Protein AF-A0A7G8IXP9-F1 (afdb_monomer)

Secondary structure (DSSP, 8-state):
-PPPHHHHHHHHHHHHT-SS--TT-EEEEE-TT--EEEEEGGGHHHHTTEETGGGSHHHHHHHHHHHHH-HHHHHHHHHHHHHHHHHHHHHHHHHHHHTT--EEHHHHHHHHHHHHHHHHSSS--EEEEEE-SS-EEEEEEPPPPGGGSSSS--

Nearest PDB structures (foldseek):
  5z5e-assembly1_A  TM=5.067E-01  e=2.244E+00  Nanoarchaeum equitans Kin4-M
  6r7f-assembly1_Q  TM=3.165E-01  e=2.537E+00  Homo sapiens

Structure (mmCIF, N/CA/C/O backbone):
data_AF-A0A7G8IXP9-F1
#
_entry.id   AF-A0A7G8IXP9-F1
#
loop_
_atom_site.group_PDB
_atom_site.id
_atom_site.type_symbol
_atom_site.label_atom_id
_atom_site.label_alt_id
_atom_site.label_comp_id
_atom_site.label_asym_id
_atom_site.label_entity_id
_atom_site.label_seq_id
_atom_site.pdbx_PDB_ins_code
_atom_site.Cartn_x
_atom_site.Cartn_y
_atom_site.Cartn_z
_atom_site.occupancy
_atom_site.B_iso_or_equiv
_atom_site.auth_seq_id
_atom_site.auth_comp_id
_atom_site.auth_asym_id
_atom_site.auth_atom_id
_atom_site.pdbx_PDB_model_num
ATOM 1 N N . MET A 1 1 ? -3.017 -18.266 -13.993 1.00 37.94 1 MET A N 1
ATOM 2 C CA . MET A 1 1 ? -2.275 -18.073 -15.257 1.00 37.94 1 MET A CA 1
ATOM 3 C C . MET A 1 1 ? -1.245 -16.992 -14.963 1.00 37.94 1 MET A C 1
ATOM 5 O O . MET A 1 1 ? -1.663 -15.921 -14.550 1.00 37.94 1 MET A O 1
ATOM 9 N N . LYS A 1 2 ? 0.063 -17.286 -15.002 1.00 51.16 2 LYS A N 1
ATOM 10 C CA . LYS A 1 2 ? 1.105 -16.275 -14.738 1.00 51.16 2 LYS A CA 1
ATOM 11 C C . LYS A 1 2 ? 1.116 -15.306 -15.927 1.00 51.16 2 LYS A C 1
ATOM 13 O O . LYS A 1 2 ? 1.236 -15.772 -17.058 1.00 51.16 2 LYS A O 1
ATOM 18 N N . ARG A 1 3 ? 0.889 -14.009 -15.698 1.00 62.72 3 ARG A N 1
ATOM 19 C CA . ARG A 1 3 ? 0.978 -12.990 -16.757 1.00 62.72 3 ARG A CA 1
ATOM 20 C C . ARG A 1 3 ? 2.406 -12.948 -17.299 1.00 62.72 3 ARG A C 1
ATOM 22 O O . ARG A 1 3 ? 3.355 -13.183 -16.554 1.00 62.72 3 ARG A O 1
ATOM 29 N N . ASN A 1 4 ? 2.525 -12.737 -18.604 1.00 75.12 4 ASN A N 1
ATOM 30 C CA . ASN A 1 4 ? 3.790 -12.848 -19.314 1.00 75.12 4 ASN A CA 1
ATOM 31 C C . ASN A 1 4 ? 4.543 -11.513 -19.244 1.00 75.12 4 ASN A C 1
ATOM 33 O O . ASN A 1 4 ? 3.914 -10.454 -19.241 1.00 75.12 4 ASN A O 1
ATOM 37 N N . TRP A 1 5 ? 5.876 -11.559 -19.199 1.00 84.81 5 TRP A N 1
ATOM 38 C CA . TRP A 1 5 ? 6.743 -10.374 -19.137 1.00 84.81 5 TRP A CA 1
ATOM 39 C C . TRP A 1 5 ? 6.381 -9.325 -20.199 1.00 84.81 5 TRP A C 1
ATOM 41 O O . TRP A 1 5 ? 6.407 -8.135 -19.907 1.00 84.81 5 TRP A O 1
ATOM 51 N N . SER A 1 6 ? 5.922 -9.764 -21.375 1.00 86.44 6 SER A N 1
ATOM 52 C CA . SER A 1 6 ? 5.456 -8.910 -22.476 1.00 86.44 6 SER A CA 1
ATOM 53 C C . SER A 1 6 ? 4.409 -7.860 -22.084 1.00 86.44 6 SER A C 1
ATOM 55 O O . SER A 1 6 ? 4.371 -6.790 -22.684 1.00 86.44 6 SER A O 1
ATOM 57 N N . ASP A 1 7 ? 3.559 -8.146 -21.091 1.00 87.62 7 ASP A N 1
ATOM 58 C CA . ASP A 1 7 ? 2.517 -7.212 -20.643 1.00 87.62 7 ASP A CA 1
ATOM 59 C C . ASP A 1 7 ? 3.084 -6.138 -19.688 1.00 87.62 7 ASP A C 1
ATOM 61 O O . ASP A 1 7 ? 2.527 -5.051 -19.558 1.00 87.62 7 ASP A O 1
ATOM 65 N N . ILE A 1 8 ? 4.203 -6.431 -19.015 1.00 90.06 8 ILE A N 1
ATOM 66 C CA . ILE A 1 8 ? 4.837 -5.578 -17.994 1.00 90.06 8 ILE A CA 1
ATOM 67 C C . ILE A 1 8 ? 6.016 -4.792 -18.588 1.00 90.06 8 ILE A C 1
ATOM 69 O O . ILE A 1 8 ? 6.261 -3.645 -18.206 1.00 90.06 8 ILE A O 1
ATOM 73 N N . GLU A 1 9 ? 6.715 -5.377 -19.557 1.00 92.38 9 GLU A N 1
ATOM 74 C CA . GLU A 1 9 ? 7.923 -4.853 -20.193 1.00 92.38 9 GLU A CA 1
ATOM 75 C C . GLU A 1 9 ? 7.799 -3.394 -20.663 1.00 92.38 9 GLU A C 1
ATOM 77 O O . GLU A 1 9 ? 8.682 -2.597 -20.330 1.00 92.38 9 GLU A O 1
ATOM 82 N N . PRO A 1 10 ? 6.712 -2.955 -21.336 1.00 92.44 10 PRO A N 1
ATOM 83 C CA . PRO A 1 10 ? 6.593 -1.559 -21.754 1.00 92.44 10 PRO A CA 1
ATOM 84 C C . PRO A 1 10 ? 6.568 -0.576 -20.574 1.00 92.44 10 PRO A C 1
ATOM 86 O O . PRO A 1 10 ? 7.013 0.566 -20.699 1.00 92.44 10 PRO A O 1
ATOM 89 N N . HIS A 1 11 ? 6.033 -1.002 -19.427 1.00 92.12 11 HIS A N 1
ATOM 90 C CA . HIS A 1 11 ? 5.952 -0.205 -18.200 1.00 92.12 11 HIS A CA 1
ATOM 91 C C . HIS A 1 11 ? 7.308 -0.149 -17.511 1.00 92.12 11 HIS A C 1
ATOM 93 O O . HIS A 1 11 ? 7.755 0.927 -17.111 1.00 92.12 11 HIS A O 1
ATOM 99 N N . TRP A 1 12 ? 7.981 -1.297 -17.439 1.00 94.56 12 TRP A N 1
ATOM 100 C CA . TRP A 1 12 ? 9.338 -1.387 -16.927 1.00 94.56 12 TRP A CA 1
ATOM 101 C C . TRP A 1 12 ? 10.311 -0.531 -17.745 1.00 94.56 12 TRP A C 1
ATOM 103 O O . TRP A 1 12 ? 11.077 0.227 -17.163 1.00 94.56 12 TRP A O 1
ATOM 113 N N . LEU A 1 13 ? 10.237 -0.554 -19.081 1.00 93.19 13 LEU A N 1
ATOM 114 C CA . LEU A 1 13 ? 11.118 0.247 -19.936 1.00 93.19 13 LEU A CA 1
ATOM 115 C C . LEU A 1 13 ? 10.965 1.752 -19.661 1.00 93.19 13 LEU A C 1
ATOM 117 O O . LEU A 1 13 ? 11.958 2.479 -19.589 1.00 93.19 13 LEU A O 1
ATOM 121 N N . ARG A 1 14 ? 9.728 2.228 -19.450 1.00 93.31 14 ARG A N 1
ATOM 122 C CA . ARG A 1 14 ? 9.469 3.621 -19.050 1.00 93.31 14 ARG A CA 1
ATOM 123 C C . ARG A 1 14 ? 10.097 3.948 -17.697 1.00 93.31 14 ARG A C 1
ATOM 125 O O . ARG A 1 14 ? 10.787 4.959 -17.602 1.00 93.31 14 ARG A O 1
ATOM 132 N N . LEU A 1 15 ? 9.928 3.077 -16.699 1.00 93.56 15 LEU A N 1
ATOM 133 C CA . LEU A 1 15 ? 10.543 3.226 -15.375 1.00 93.56 15 LEU A CA 1
ATOM 134 C C . LEU A 1 15 ? 12.082 3.245 -15.452 1.00 93.56 15 LEU A C 1
ATOM 136 O O . LEU A 1 15 ? 12.736 4.079 -14.823 1.00 93.56 15 LEU A O 1
ATOM 140 N N . SER A 1 16 ? 12.668 2.346 -16.242 1.00 91.19 16 SER A N 1
ATOM 141 C CA . SER A 1 16 ? 14.116 2.209 -16.429 1.00 91.19 16 SER A CA 1
ATOM 142 C C . SER A 1 16 ? 14.744 3.428 -17.096 1.00 91.19 16 SER A C 1
ATOM 144 O O . SER A 1 16 ? 15.854 3.815 -16.739 1.00 91.19 16 SER A O 1
ATOM 146 N N . ASN A 1 17 ? 14.010 4.098 -17.984 1.00 92.62 17 ASN A N 1
ATOM 147 C CA . ASN A 1 17 ? 14.466 5.322 -18.643 1.00 92.62 17 ASN A CA 1
ATOM 148 C C . ASN A 1 17 ? 14.414 6.570 -17.744 1.00 92.62 17 ASN A C 1
ATOM 150 O O . ASN A 1 17 ? 14.892 7.634 -18.143 1.00 92.62 17 ASN A O 1
ATOM 154 N N . ARG A 1 18 ? 13.850 6.482 -16.532 1.00 92.69 18 ARG A N 1
ATOM 155 C CA . ARG A 1 18 ? 13.798 7.622 -15.606 1.00 92.69 18 ARG A CA 1
ATOM 156 C C . ARG A 1 18 ? 15.160 7.905 -14.979 1.00 92.69 18 ARG A C 1
ATOM 158 O O . ARG A 1 18 ? 15.932 7.001 -14.657 1.00 92.69 18 ARG A O 1
ATOM 165 N N . THR A 1 19 ? 15.425 9.178 -14.720 1.00 92.12 19 THR A N 1
ATOM 166 C CA . THR A 1 19 ? 16.643 9.632 -14.036 1.00 92.12 19 THR A CA 1
ATOM 167 C C . THR A 1 19 ? 16.453 9.782 -12.527 1.00 92.12 19 THR A C 1
ATOM 169 O O . THR A 1 19 ? 17.421 9.665 -11.780 1.00 92.12 19 THR A O 1
ATOM 172 N N . ALA A 1 20 ? 15.217 9.981 -12.062 1.00 94.44 20 ALA A N 1
ATOM 173 C CA . ALA A 1 20 ? 14.874 10.143 -10.654 1.00 94.44 20 ALA A CA 1
ATOM 174 C C . ALA A 1 20 ? 13.601 9.370 -10.275 1.00 94.44 20 ALA A C 1
ATOM 176 O O . ALA A 1 20 ? 12.714 9.140 -11.104 1.00 94.44 20 ALA A O 1
ATOM 177 N N . PHE A 1 21 ? 13.527 8.996 -8.996 1.00 95.75 21 PHE A N 1
ATOM 178 C CA . PHE A 1 21 ? 12.340 8.398 -8.396 1.00 95.75 21 PHE A CA 1
ATOM 179 C C . PHE A 1 21 ? 11.447 9.479 -7.792 1.00 95.75 21 PHE A C 1
ATOM 181 O O . PHE A 1 21 ? 11.903 10.283 -6.979 1.00 95.75 21 PHE A O 1
ATOM 188 N N . ASP A 1 22 ? 10.169 9.442 -8.139 1.00 95.50 22 ASP A N 1
ATOM 189 C CA . ASP A 1 22 ? 9.116 10.282 -7.582 1.00 95.50 22 ASP A CA 1
ATOM 190 C C . ASP A 1 22 ? 7.768 9.537 -7.678 1.00 95.50 22 ASP A C 1
ATOM 192 O O . ASP A 1 22 ? 7.694 8.423 -8.201 1.00 95.50 22 ASP A O 1
ATOM 196 N N . LEU A 1 23 ? 6.682 10.134 -7.180 1.00 94.56 23 LEU A N 1
ATOM 197 C CA . LEU A 1 23 ? 5.363 9.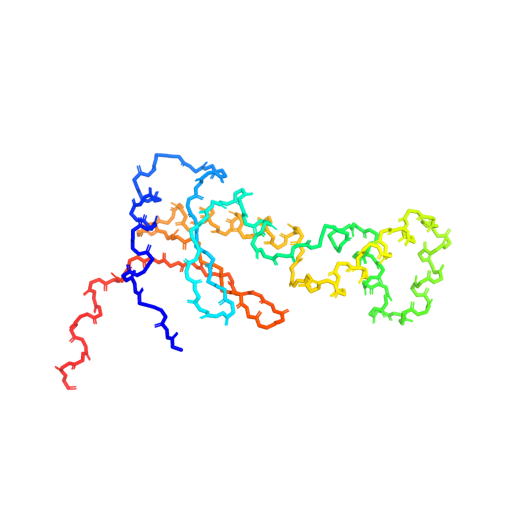486 -7.163 1.00 94.56 23 LEU A CA 1
ATOM 198 C C . LEU A 1 23 ? 4.706 9.336 -8.550 1.00 94.56 23 LEU A C 1
ATOM 200 O O . LEU A 1 23 ? 3.679 8.670 -8.665 1.00 94.56 23 LEU A O 1
ATOM 204 N N . SER A 1 24 ? 5.273 9.927 -9.603 1.00 95.06 24 SER A N 1
ATOM 205 C CA . SER A 1 24 ? 4.853 9.690 -10.989 1.00 95.06 24 SER A CA 1
ATOM 206 C C . SER A 1 24 ? 5.546 8.482 -11.624 1.00 95.06 24 SER A C 1
ATOM 208 O O . SER A 1 24 ? 5.280 8.186 -12.787 1.00 95.06 24 SER A O 1
ATOM 210 N N . ALA A 1 25 ? 6.415 7.781 -10.885 1.00 94.81 25 ALA A N 1
ATOM 211 C CA . ALA A 1 25 ? 7.000 6.523 -11.326 1.00 94.81 25 ALA A CA 1
ATOM 212 C C . ALA A 1 25 ? 5.920 5.479 -11.645 1.00 94.81 25 ALA A C 1
ATOM 214 O O . ALA A 1 25 ? 4.906 5.347 -10.952 1.00 94.81 25 ALA A O 1
ATOM 215 N N . GLU A 1 26 ? 6.167 4.750 -12.722 1.00 94.19 26 GLU A N 1
ATOM 216 C CA . GLU A 1 26 ? 5.291 3.754 -13.302 1.00 94.19 26 GLU A CA 1
ATOM 217 C C . GLU A 1 26 ? 5.202 2.525 -12.401 1.00 94.19 26 GLU A C 1
ATOM 219 O O . GLU A 1 26 ? 6.205 1.991 -11.926 1.00 94.19 26 GLU A O 1
ATOM 224 N N . CYS A 1 27 ? 3.978 2.049 -12.212 1.00 94.81 27 CYS A N 1
ATOM 225 C CA . CYS A 1 27 ? 3.702 0.760 -11.604 1.00 94.81 27 CYS A CA 1
ATOM 226 C C . CYS A 1 27 ? 2.527 0.105 -12.326 1.00 94.81 27 CYS A C 1
ATOM 228 O O . CYS A 1 27 ? 1.839 0.720 -13.151 1.00 94.81 27 CYS A O 1
ATOM 230 N N . VAL A 1 28 ? 2.333 -1.173 -12.042 1.00 95.38 28 VAL A N 1
ATOM 231 C CA . VAL A 1 28 ? 1.286 -1.976 -12.660 1.00 95.38 28 VAL A CA 1
ATOM 232 C C . VAL A 1 28 ? 0.352 -2.474 -11.573 1.00 95.38 28 VAL A C 1
ATOM 234 O O . VAL A 1 28 ? 0.806 -2.972 -10.546 1.00 95.38 28 VAL A O 1
ATOM 237 N N . VAL A 1 29 ? -0.952 -2.369 -11.812 1.00 94.44 29 VAL A N 1
ATOM 238 C CA . VAL A 1 29 ? -1.964 -3.063 -11.013 1.00 94.44 29 VAL A CA 1
ATOM 239 C C . VAL A 1 29 ? -2.582 -4.136 -11.893 1.00 94.44 29 VAL A C 1
ATOM 241 O O . VAL A 1 29 ? -2.988 -3.850 -13.013 1.00 94.44 29 VAL A O 1
ATOM 244 N N . ILE A 1 30 ? -2.635 -5.367 -11.407 1.00 92.75 30 ILE A N 1
ATOM 245 C CA . ILE A 1 30 ? -3.341 -6.465 -12.060 1.00 92.75 30 ILE A CA 1
ATOM 246 C C . ILE A 1 30 ? -4.615 -6.698 -11.262 1.00 92.75 30 ILE A C 1
ATOM 248 O O . ILE A 1 30 ? -4.545 -6.999 -10.072 1.00 92.75 30 ILE A O 1
ATOM 252 N N . ASP A 1 31 ? -5.773 -6.512 -11.885 1.00 90.06 31 ASP A N 1
ATOM 253 C CA . ASP A 1 31 ? -7.049 -6.644 -11.186 1.00 90.06 31 ASP A CA 1
ATOM 254 C C . ASP A 1 31 ? -7.484 -8.114 -10.987 1.00 90.06 31 ASP A C 1
ATOM 256 O O . ASP A 1 31 ? -6.809 -9.068 -11.389 1.00 90.06 31 ASP A O 1
ATOM 260 N N . GLN A 1 32 ? -8.657 -8.311 -10.379 1.00 86.75 32 GLN A N 1
ATOM 261 C CA . GLN A 1 32 ? -9.220 -9.642 -10.114 1.00 86.75 32 GLN A CA 1
ATOM 262 C C . GLN A 1 32 ? -9.620 -10.400 -11.392 1.00 86.75 32 GLN A C 1
ATOM 264 O O . GLN A 1 32 ? -9.777 -11.623 -11.364 1.00 86.75 32 GLN A O 1
ATOM 269 N N . GLN A 1 33 ? -9.802 -9.692 -12.508 1.00 88.00 33 GLN A N 1
ATOM 270 C CA . GLN A 1 33 ? -10.059 -10.238 -13.839 1.00 88.00 33 GLN A CA 1
ATOM 271 C C . GLN A 1 33 ? -8.745 -10.548 -14.583 1.00 88.00 33 GLN A C 1
ATOM 273 O O . GLN A 1 33 ? -8.764 -11.022 -15.720 1.00 88.00 33 GLN A O 1
ATOM 278 N N . ASN A 1 34 ? -7.601 -10.372 -13.910 1.00 84.00 34 ASN A N 1
ATOM 279 C CA . ASN A 1 34 ? -6.251 -10.410 -14.455 1.00 84.00 34 ASN A CA 1
ATOM 280 C C . ASN A 1 34 ? -5.979 -9.321 -15.501 1.00 84.00 34 ASN A C 1
ATOM 282 O O . ASN A 1 34 ? -5.048 -9.491 -16.286 1.00 84.00 34 ASN A O 1
ATOM 286 N N . GLU A 1 35 ? -6.745 -8.239 -15.575 1.00 89.31 35 GLU A N 1
ATOM 287 C CA . GLU A 1 35 ? -6.458 -7.136 -16.492 1.00 89.31 35 GLU A CA 1
ATOM 288 C C . GLU A 1 35 ? -5.306 -6.277 -15.964 1.00 89.31 35 GLU A C 1
ATOM 290 O O . GLU A 1 35 ? -5.229 -5.953 -14.779 1.00 89.31 35 GLU A O 1
ATOM 295 N N . VAL A 1 36 ? -4.381 -5.931 -16.861 1.00 90.31 36 VAL A N 1
ATOM 296 C CA . VAL A 1 36 ? -3.203 -5.119 -16.551 1.00 90.31 36 VAL A CA 1
ATOM 297 C C . VAL A 1 36 ? -3.586 -3.650 -16.676 1.00 90.31 36 VAL A C 1
ATOM 299 O O . VAL A 1 36 ? -3.838 -3.144 -17.768 1.00 90.31 36 VAL A O 1
ATOM 302 N N . MET A 1 37 ? -3.611 -2.955 -15.547 1.00 91.50 37 MET A N 1
ATOM 303 C CA . MET A 1 37 ? -3.892 -1.532 -15.462 1.00 91.50 37 MET A CA 1
ATOM 304 C C . MET A 1 37 ? -2.588 -0.753 -15.306 1.00 91.50 37 MET A C 1
ATOM 306 O O . MET A 1 37 ? -1.833 -0.928 -14.344 1.00 91.50 37 MET A O 1
ATOM 310 N N . GLN A 1 38 ? -2.342 0.156 -16.246 1.00 90.19 38 GLN A N 1
ATOM 311 C CA . GLN A 1 38 ? -1.264 1.125 -16.120 1.00 90.19 38 GLN A CA 1
ATOM 312 C C . GLN A 1 38 ? -1.618 2.181 -15.081 1.00 90.19 38 GLN A C 1
ATOM 314 O O . GLN A 1 38 ? -2.672 2.808 -15.179 1.00 90.19 38 GLN A O 1
ATOM 319 N N . THR A 1 39 ? -0.701 2.461 -14.159 1.00 93.88 39 THR A N 1
ATOM 320 C CA . THR A 1 39 ? -0.850 3.599 -13.252 1.00 93.88 39 THR A CA 1
ATOM 321 C C . THR A 1 39 ? 0.509 4.127 -12.784 1.00 93.88 39 THR A C 1
ATOM 323 O O . THR A 1 39 ? 1.568 3.704 -13.257 1.00 93.88 39 THR A O 1
ATOM 326 N N . THR A 1 40 ? 0.481 5.099 -11.881 1.00 95.19 40 THR A N 1
ATOM 327 C CA . THR A 1 40 ? 1.653 5.637 -11.184 1.00 95.19 40 THR A CA 1
ATOM 328 C C . THR A 1 40 ? 1.537 5.365 -9.692 1.00 95.19 40 THR A C 1
ATOM 330 O O . THR A 1 40 ? 0.450 5.075 -9.189 1.00 95.19 40 THR A O 1
ATOM 333 N N . LEU A 1 41 ? 2.635 5.513 -8.952 1.00 94.75 41 LEU A N 1
ATOM 334 C CA . LEU A 1 41 ? 2.621 5.360 -7.494 1.00 94.75 41 LEU A CA 1
ATOM 335 C C . LEU A 1 41 ? 1.589 6.273 -6.807 1.00 94.75 41 LEU A C 1
ATOM 337 O O . LEU A 1 41 ? 0.888 5.835 -5.899 1.00 94.75 41 LEU A O 1
ATOM 341 N N . SER A 1 42 ? 1.431 7.515 -7.276 1.00 93.12 42 SER A N 1
ATOM 342 C CA . SER A 1 42 ? 0.381 8.435 -6.807 1.00 93.12 42 SER A CA 1
ATOM 343 C C . SER A 1 42 ? -1.044 7.980 -7.145 1.00 93.12 42 SER A C 1
ATOM 345 O O . SER A 1 42 ? -1.984 8.370 -6.455 1.00 93.12 42 SER A O 1
ATOM 347 N N . GLY A 1 43 ? -1.215 7.175 -8.196 1.00 92.31 43 GLY A N 1
ATOM 348 C CA . GLY A 1 43 ? -2.502 6.657 -8.653 1.00 92.31 43 GLY A CA 1
ATOM 349 C C . GLY A 1 43 ? -2.951 5.384 -7.932 1.00 92.31 43 GLY A C 1
ATOM 350 O O . GLY A 1 43 ? -4.136 5.057 -7.979 1.00 92.31 43 GLY A O 1
ATOM 351 N N . LEU A 1 44 ? -2.052 4.687 -7.227 1.00 90.81 44 LEU A N 1
ATOM 352 C CA . LEU A 1 44 ? -2.319 3.389 -6.586 1.00 90.81 44 LEU A CA 1
ATOM 353 C C . LEU A 1 44 ? -3.571 3.383 -5.707 1.00 90.81 44 LEU A C 1
ATOM 355 O O . LEU A 1 44 ? -4.388 2.465 -5.788 1.00 90.81 44 LEU A O 1
ATOM 359 N N . SER A 1 45 ? -3.768 4.432 -4.908 1.00 88.31 45 SER A N 1
ATOM 360 C CA . SER A 1 45 ? -4.908 4.518 -3.992 1.00 88.31 45 SER A CA 1
ATOM 361 C C . SER A 1 45 ? -6.266 4.525 -4.702 1.00 88.31 45 SER A C 1
ATOM 363 O O . SER A 1 45 ? -7.265 4.115 -4.111 1.00 88.31 45 SER A O 1
ATOM 365 N N . THR A 1 46 ? -6.309 4.921 -5.978 1.00 87.12 46 THR A N 1
ATOM 366 C CA . THR A 1 46 ? -7.537 4.908 -6.786 1.00 87.12 46 THR A CA 1
ATOM 367 C C . THR A 1 46 ? -7.892 3.509 -7.296 1.00 87.12 46 THR A C 1
ATOM 369 O O . THR A 1 46 ? -9.067 3.220 -7.509 1.00 87.12 46 THR A O 1
ATOM 372 N N . HIS A 1 47 ? -6.902 2.620 -7.431 1.00 86.62 47 HIS A N 1
ATOM 373 C CA . HIS A 1 47 ? -7.085 1.265 -7.954 1.00 86.62 47 HIS A CA 1
ATOM 374 C C . HIS A 1 47 ? -7.276 0.211 -6.857 1.00 86.62 47 HIS A C 1
ATOM 376 O O . HIS A 1 47 ? -7.992 -0.764 -7.069 1.00 86.62 47 HIS A O 1
ATOM 382 N N . LEU A 1 48 ? -6.679 0.400 -5.675 1.00 86.69 48 LEU A N 1
ATOM 383 C CA . LEU A 1 48 ? -6.631 -0.652 -4.652 1.00 86.69 48 LEU A CA 1
ATOM 384 C C . LEU A 1 48 ? -7.819 -0.671 -3.677 1.00 86.69 48 LEU A C 1
ATOM 386 O O . LEU A 1 48 ? -7.891 -1.574 -2.855 1.00 86.69 48 LEU A O 1
ATOM 390 N N . ARG A 1 49 ? -8.774 0.268 -3.766 1.00 86.25 49 ARG A N 1
ATOM 391 C CA . ARG A 1 49 ? -9.882 0.421 -2.791 1.00 86.25 49 ARG A CA 1
ATOM 392 C C . ARG A 1 49 ? -9.345 0.507 -1.353 1.00 86.25 49 ARG A C 1
ATOM 394 O O . ARG A 1 49 ? -9.379 -0.449 -0.580 1.00 86.25 49 ARG A O 1
ATOM 401 N N . VAL A 1 50 ? -8.825 1.682 -1.014 1.00 90.69 50 VAL A N 1
ATOM 402 C CA . VAL A 1 50 ? -8.110 1.947 0.241 1.00 90.69 50 VAL A CA 1
ATOM 403 C C . VAL A 1 50 ? -9.046 2.464 1.331 1.00 90.69 50 VAL A C 1
ATOM 405 O O . VAL A 1 50 ? -9.843 3.363 1.074 1.00 90.69 50 VAL A O 1
ATOM 408 N N . SER A 1 51 ? -8.893 1.966 2.562 1.00 93.94 51 SER A N 1
ATOM 409 C CA . SER A 1 51 ? -9.475 2.597 3.753 1.00 93.94 51 SER A CA 1
ATOM 410 C C . SER A 1 51 ? -8.439 3.439 4.496 1.00 93.94 51 SER A C 1
ATOM 412 O O . SER A 1 51 ? -7.516 2.913 5.124 1.00 93.94 51 SER A O 1
ATOM 414 N N . SER A 1 52 ? -8.617 4.760 4.478 1.00 93.31 52 SER A N 1
ATOM 415 C CA . SER A 1 52 ? -7.809 5.685 5.285 1.00 93.31 52 SER A CA 1
ATOM 416 C C . SER A 1 52 ? -8.167 5.601 6.771 1.00 93.31 52 SER A C 1
ATOM 418 O O . SER A 1 52 ? -7.290 5.714 7.627 1.00 93.31 52 SER A O 1
ATOM 420 N N . ALA A 1 53 ? -9.441 5.349 7.092 1.00 95.31 53 ALA A N 1
ATOM 421 C CA . ALA A 1 53 ? -9.905 5.218 8.469 1.00 95.31 53 ALA A CA 1
ATOM 422 C C . ALA A 1 53 ? -9.244 4.031 9.189 1.00 95.31 53 ALA A C 1
ATOM 424 O O . ALA A 1 53 ? -8.854 4.157 10.350 1.00 95.31 53 ALA A O 1
ATOM 425 N N . MET A 1 54 ? -9.021 2.91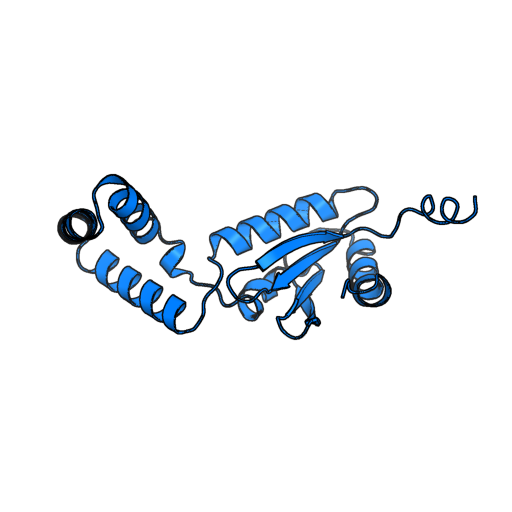2 8.489 1.00 94.56 54 MET A N 1
ATOM 426 C CA . MET A 1 54 ? -8.288 1.755 9.024 1.00 94.56 54 MET A CA 1
ATOM 427 C C . MET A 1 54 ? -6.817 2.057 9.354 1.00 94.56 54 MET A C 1
ATOM 429 O O . MET A 1 54 ? -6.247 1.416 10.238 1.00 94.56 54 MET A O 1
ATOM 433 N 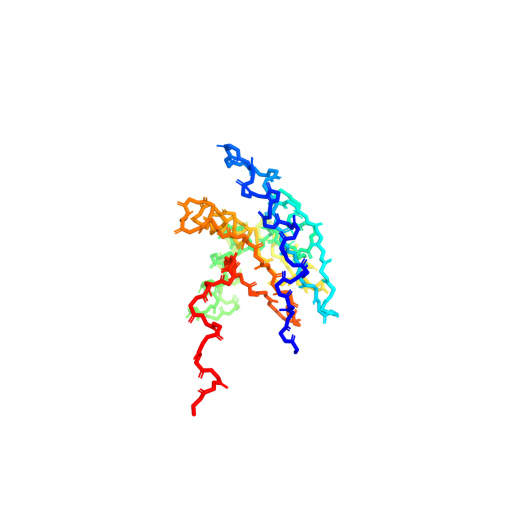N . SER A 1 55 ? -6.218 3.064 8.710 1.00 95.25 55 SER A N 1
ATOM 434 C CA . SER A 1 55 ? -4.864 3.538 9.026 1.00 95.25 55 SER A CA 1
ATOM 435 C C . SER A 1 55 ? -4.800 4.462 10.244 1.00 95.25 55 SER A C 1
ATOM 437 O O . SER A 1 55 ? -3.707 4.717 10.764 1.00 95.25 55 SER A O 1
ATOM 439 N N . SER A 1 56 ? -5.948 4.941 10.738 1.00 96.62 56 SER A N 1
ATOM 440 C CA . SER A 1 56 ? -6.003 5.831 11.895 1.00 96.62 56 SER A CA 1
ATOM 441 C C . SER A 1 56 ? -5.416 5.167 13.149 1.00 96.62 56 SER A C 1
ATOM 443 O O . SER A 1 56 ? -5.766 4.020 13.459 1.00 96.62 56 SER A O 1
ATOM 445 N N . PRO A 1 57 ? -4.589 5.884 13.938 1.00 95.75 57 PRO A N 1
ATOM 446 C CA . PRO A 1 57 ? -4.071 5.379 15.207 1.00 95.75 57 PRO A CA 1
ATOM 447 C C . PRO A 1 57 ? -5.165 4.878 16.157 1.00 95.75 57 PRO A C 1
ATOM 449 O O . PRO A 1 57 ? -4.975 3.856 16.813 1.00 95.75 57 PRO A O 1
ATOM 452 N N . LEU A 1 58 ? -6.326 5.544 16.195 1.00 96.56 58 LEU A N 1
ATOM 453 C CA . LEU A 1 58 ? -7.445 5.157 17.061 1.00 96.56 58 LEU A CA 1
ATOM 454 C C . LEU A 1 58 ? -8.068 3.824 16.627 1.00 96.56 58 LEU A C 1
ATOM 456 O O . LEU A 1 58 ? -8.339 2.962 17.462 1.00 96.56 58 LEU A O 1
ATOM 460 N N . VAL A 1 59 ? -8.245 3.614 15.321 1.00 96.56 59 VAL A N 1
ATOM 461 C CA . VAL A 1 59 ? -8.791 2.356 14.789 1.00 96.56 59 VAL A CA 1
ATOM 462 C C . VAL A 1 59 ? -7.795 1.212 14.983 1.00 96.56 59 VAL A C 1
ATOM 464 O O . VAL A 1 59 ? -8.173 0.141 15.460 1.00 96.56 59 VAL A O 1
ATOM 467 N N . LYS A 1 60 ? -6.502 1.448 14.733 1.00 96.12 60 LYS A N 1
ATOM 468 C CA . LYS A 1 60 ? -5.438 0.472 15.023 1.00 96.12 60 LYS A CA 1
ATOM 469 C C . LYS A 1 60 ? -5.383 0.102 16.504 1.00 96.12 60 LYS A C 1
ATOM 471 O O . LYS A 1 60 ? -5.281 -1.078 16.842 1.00 96.12 60 LYS A O 1
ATOM 476 N N . GLN A 1 61 ? -5.492 1.092 17.391 1.00 96.31 61 GLN A N 1
ATOM 477 C CA . GLN A 1 61 ? -5.527 0.870 18.834 1.00 96.31 61 GLN A CA 1
ATOM 478 C C . GLN A 1 61 ? -6.734 0.019 19.237 1.00 96.31 61 GLN A C 1
ATOM 480 O O . GLN A 1 61 ? -6.580 -0.924 20.016 1.00 96.31 61 GLN A O 1
ATOM 485 N N . PHE A 1 62 ? -7.916 0.304 18.684 1.00 97.06 62 PHE A N 1
ATOM 486 C CA . PHE A 1 62 ? -9.099 -0.521 18.901 1.00 97.06 62 PHE A CA 1
ATOM 487 C C . PHE A 1 62 ? -8.871 -1.969 18.456 1.00 97.06 62 PHE A C 1
ATOM 489 O O . PHE A 1 62 ? -9.123 -2.880 19.241 1.00 97.06 62 PHE A O 1
ATOM 496 N N . ILE A 1 63 ? -8.356 -2.194 17.242 1.00 95.06 63 ILE A N 1
ATOM 497 C CA . ILE A 1 63 ? -8.092 -3.541 16.713 1.00 95.06 63 ILE A CA 1
ATOM 498 C C . ILE A 1 63 ? -7.123 -4.302 17.627 1.00 95.06 63 ILE A C 1
ATOM 500 O O . ILE A 1 63 ? -7.360 -5.470 17.941 1.00 95.06 63 ILE A O 1
ATOM 504 N N . ALA A 1 64 ? -6.054 -3.649 18.090 1.00 96.44 64 ALA A N 1
ATOM 505 C CA . ALA A 1 64 ? -5.099 -4.247 19.020 1.00 96.44 64 ALA A CA 1
ATOM 506 C C . ALA A 1 64 ? -5.758 -4.617 20.362 1.00 96.44 64 ALA A C 1
ATOM 508 O O . ALA A 1 64 ? -5.636 -5.753 20.823 1.00 96.44 64 ALA A O 1
ATOM 509 N N . LEU A 1 65 ? -6.526 -3.697 20.956 1.00 96.31 65 LEU A N 1
ATOM 510 C CA . LEU A 1 65 ? -7.247 -3.938 22.210 1.00 96.31 65 LEU A CA 1
ATOM 511 C C . LEU A 1 65 ? -8.316 -5.027 22.072 1.00 96.31 65 LEU A C 1
ATOM 513 O O . LEU A 1 65 ? -8.507 -5.816 22.996 1.00 96.31 65 LEU A O 1
ATOM 517 N N . ALA A 1 66 ? -9.013 -5.080 20.938 1.00 96.88 66 ALA A N 1
ATOM 518 C CA . ALA A 1 66 ? -10.040 -6.075 20.666 1.00 96.88 66 ALA A CA 1
ATOM 519 C C . ALA A 1 66 ? -9.437 -7.482 20.576 1.00 96.88 66 ALA A C 1
ATOM 521 O O . ALA A 1 66 ? -10.023 -8.421 21.114 1.00 96.88 66 ALA A O 1
ATOM 522 N N . LYS A 1 67 ? -8.247 -7.617 19.970 1.00 95.94 67 LYS A N 1
ATOM 523 C CA . LYS A 1 67 ? -7.479 -8.873 19.954 1.00 95.94 67 LYS A CA 1
ATOM 524 C C . LYS A 1 67 ? -7.029 -9.295 21.357 1.00 95.94 67 LYS A C 1
ATOM 526 O O . LYS A 1 67 ? -7.083 -10.475 21.675 1.00 95.94 67 LYS A O 1
ATOM 531 N N . GLU A 1 68 ? -6.608 -8.349 22.196 1.00 96.44 68 GLU A N 1
ATOM 532 C CA . GLU A 1 68 ? -6.103 -8.632 23.548 1.00 96.44 68 GLU A CA 1
ATOM 533 C C . GLU A 1 68 ? -7.225 -8.943 24.559 1.00 96.44 68 GLU A C 1
ATOM 535 O O . GLU A 1 68 ? -7.077 -9.819 25.408 1.00 96.44 68 GLU A O 1
ATOM 540 N N . ARG A 1 69 ? -8.342 -8.204 24.513 1.00 94.62 69 ARG A N 1
ATOM 541 C CA . ARG A 1 69 ? -9.341 -8.157 25.605 1.00 94.62 69 ARG A CA 1
ATOM 542 C C . ARG A 1 69 ? -10.774 -8.455 25.168 1.00 94.62 69 ARG A C 1
ATOM 544 O O . ARG A 1 69 ? -11.672 -8.443 26.013 1.00 94.62 69 ARG A O 1
ATOM 551 N N . GLY A 1 70 ? -10.992 -8.706 23.881 1.00 96.25 70 GLY A N 1
ATOM 552 C CA . GLY A 1 70 ? -12.311 -8.840 23.272 1.00 96.25 70 GLY A CA 1
ATOM 553 C C . GLY A 1 70 ? -12.887 -7.500 22.805 1.00 96.25 70 GLY A C 1
ATOM 554 O O . GLY A 1 70 ? -12.632 -6.441 23.386 1.00 96.25 70 GLY A O 1
ATOM 555 N N . ALA A 1 71 ? -13.692 -7.560 21.743 1.00 94.69 71 ALA A N 1
ATOM 556 C CA . ALA A 1 71 ? -14.211 -6.383 21.046 1.00 94.69 71 ALA A CA 1
ATOM 557 C C . ALA A 1 71 ? -15.064 -5.467 21.939 1.00 94.69 71 ALA A C 1
ATOM 559 O O . ALA A 1 71 ? -14.933 -4.251 21.857 1.00 94.69 71 ALA A O 1
ATOM 560 N N . GLU A 1 72 ? -15.891 -6.026 22.824 1.00 95.62 72 GLU A N 1
ATOM 561 C CA . GLU A 1 72 ? -16.785 -5.247 23.691 1.00 95.62 72 GLU A CA 1
ATOM 562 C C . GLU A 1 72 ? -16.011 -4.382 24.700 1.00 95.62 72 GLU A C 1
ATOM 564 O O . GLU A 1 72 ? -16.229 -3.173 24.793 1.00 95.62 72 GLU A O 1
ATOM 569 N N . LYS A 1 73 ? -15.035 -4.972 25.405 1.00 95.81 73 LYS A N 1
ATOM 570 C CA . LYS A 1 73 ? -14.189 -4.242 26.365 1.00 95.81 73 LYS A CA 1
ATOM 571 C C . LYS A 1 73 ? -13.327 -3.192 25.670 1.00 95.81 73 LYS A C 1
ATOM 573 O O . LYS A 1 73 ? -13.127 -2.106 26.214 1.00 95.81 73 LYS A O 1
ATOM 578 N N . ALA A 1 74 ? -12.821 -3.509 24.479 1.00 96.44 74 ALA A N 1
ATOM 579 C CA . ALA A 1 74 ? -12.081 -2.561 23.659 1.00 96.44 74 ALA A CA 1
ATOM 580 C C . ALA A 1 74 ? -12.969 -1.386 23.230 1.00 96.44 74 ALA A C 1
ATOM 582 O O . ALA A 1 74 ? -12.578 -0.240 23.421 1.00 96.44 74 ALA A O 1
ATOM 583 N N . MET A 1 75 ? -14.181 -1.662 22.742 1.00 95.44 75 MET A N 1
ATOM 584 C CA . MET A 1 75 ? -15.150 -0.649 22.321 1.00 95.44 75 MET A CA 1
ATOM 585 C C . MET A 1 75 ? -15.495 0.294 23.474 1.00 95.44 75 MET A C 1
ATOM 587 O O . MET A 1 75 ? -15.389 1.509 23.327 1.00 95.44 75 MET A O 1
ATOM 591 N N . HIS A 1 76 ? -15.822 -0.254 24.647 1.00 95.81 76 HIS A N 1
ATOM 592 C CA . HIS A 1 76 ? -16.120 0.551 25.830 1.00 95.81 76 HIS A CA 1
ATOM 593 C C . HIS A 1 76 ? -14.946 1.466 26.206 1.00 95.81 76 HIS A C 1
ATOM 595 O O . HIS A 1 76 ? -15.127 2.668 26.386 1.00 95.81 76 HIS A O 1
ATOM 601 N N . LYS A 1 77 ? -13.722 0.922 26.248 1.00 94.75 77 LYS A N 1
ATOM 602 C CA . LYS A 1 77 ? -12.515 1.696 26.566 1.00 94.75 77 LYS A CA 1
ATOM 603 C C . LYS A 1 77 ? -12.249 2.810 25.550 1.00 94.75 77 LYS A C 1
ATOM 605 O O . LYS A 1 77 ? -11.905 3.920 25.946 1.00 94.75 77 LYS A O 1
ATOM 610 N N . MET A 1 78 ? -12.400 2.526 24.258 1.00 96.69 78 MET A N 1
ATOM 611 C CA . MET A 1 78 ? -12.172 3.513 23.201 1.00 96.69 78 MET A CA 1
ATOM 612 C C . MET A 1 78 ? -13.213 4.635 23.239 1.00 96.69 78 MET A C 1
ATOM 614 O O . MET A 1 78 ? -12.844 5.800 23.131 1.00 96.69 78 MET A O 1
ATOM 618 N N . LEU A 1 79 ? -14.488 4.313 23.481 1.00 94.38 79 LEU A N 1
ATOM 619 C CA . LEU A 1 79 ? -15.547 5.317 23.627 1.00 94.38 79 LEU A CA 1
ATOM 620 C C . LEU A 1 79 ? -15.364 6.193 24.876 1.00 94.38 79 LEU A C 1
ATOM 622 O O . LEU A 1 79 ? -15.661 7.380 24.821 1.00 94.38 79 LEU A O 1
ATOM 626 N N . MET A 1 80 ? -14.837 5.659 25.983 1.00 94.25 80 MET A N 1
ATOM 627 C CA . MET A 1 80 ? -14.536 6.481 27.165 1.00 94.25 80 MET A CA 1
ATOM 628 C C . MET A 1 80 ? -13.358 7.438 26.944 1.00 94.25 80 MET A C 1
ATOM 630 O O . MET A 1 80 ? -13.387 8.559 27.441 1.00 94.25 80 MET A O 1
ATOM 634 N N . ASN A 1 81 ? -12.323 7.002 26.220 1.00 91.69 81 ASN A N 1
ATOM 635 C CA . ASN A 1 81 ? -11.082 7.769 26.073 1.00 91.69 81 ASN A CA 1
ATOM 636 C C . ASN A 1 81 ? -11.094 8.734 24.882 1.00 91.69 81 ASN A C 1
ATOM 638 O O . ASN A 1 81 ? -10.483 9.796 24.945 1.00 91.69 81 ASN A O 1
ATOM 642 N N . SER A 1 82 ? -11.736 8.331 23.787 1.00 88.69 82 SER A N 1
ATOM 643 C CA . SER A 1 82 ? -11.653 8.997 22.479 1.00 88.69 82 SER A CA 1
ATOM 644 C C . SER A 1 82 ? -13.027 9.232 21.843 1.00 88.69 82 SER A C 1
ATOM 646 O O . SER A 1 82 ? -13.103 9.780 20.745 1.00 88.69 82 SER A O 1
ATOM 648 N N . GLY A 1 83 ? -14.104 8.841 22.537 1.00 90.56 83 GLY A N 1
ATOM 649 C CA . GLY A 1 83 ? -15.477 9.288 22.309 1.00 90.56 83 GLY A CA 1
ATOM 650 C C . GLY A 1 83 ? -15.923 9.335 20.851 1.00 90.56 83 GLY A C 1
ATOM 651 O O . GLY A 1 83 ? -15.950 8.319 20.153 1.00 90.56 83 GLY A O 1
ATOM 652 N N . GLU A 1 84 ? -16.322 10.536 20.434 1.00 92.94 84 GLU A N 1
ATOM 653 C CA . GLU A 1 84 ? -16.935 10.832 19.139 1.00 92.94 84 GLU A CA 1
ATOM 654 C C . GLU A 1 84 ? -15.966 10.670 17.962 1.00 92.94 84 GLU A C 1
ATOM 656 O O . GLU A 1 84 ? -16.351 10.110 16.937 1.00 92.94 84 GLU A O 1
ATOM 661 N N . GLU A 1 85 ? -14.702 11.078 18.117 1.00 94.94 85 GLU A N 1
ATOM 662 C CA . GLU A 1 85 ? -13.690 10.958 17.059 1.00 94.94 85 GLU A CA 1
ATOM 663 C C . GLU A 1 85 ? -13.467 9.489 16.686 1.00 94.94 85 GLU A C 1
ATOM 665 O O . GLU A 1 85 ? -13.539 9.112 15.513 1.00 94.94 85 GLU A O 1
ATOM 670 N N . PHE A 1 86 ? -13.275 8.632 17.693 1.00 96.50 86 PHE A N 1
ATOM 671 C CA . PHE A 1 86 ? -13.154 7.198 17.462 1.00 96.50 86 PHE A CA 1
ATOM 672 C C . PHE A 1 86 ? -14.435 6.611 16.858 1.00 96.50 86 PHE A C 1
ATOM 674 O O . PHE A 1 86 ? -14.351 5.825 15.916 1.00 96.50 86 PHE A O 1
ATOM 681 N N . ALA A 1 87 ? -15.614 6.987 17.363 1.00 95.44 87 ALA A N 1
ATOM 682 C CA . ALA A 1 87 ? -16.881 6.471 16.850 1.00 95.44 87 ALA A CA 1
ATOM 683 C C . ALA A 1 87 ? -17.081 6.807 15.362 1.00 95.44 87 ALA A C 1
ATOM 685 O O . ALA A 1 87 ? -17.509 5.947 14.587 1.00 95.44 87 ALA A O 1
ATOM 686 N N . GLN A 1 88 ? -16.731 8.029 14.955 1.00 96.75 88 GLN A N 1
ATOM 687 C CA . GLN A 1 88 ? -16.816 8.468 13.566 1.00 96.75 88 GLN A CA 1
ATOM 688 C C . GLN A 1 88 ? -15.831 7.704 12.672 1.00 96.75 88 GLN A C 1
ATOM 690 O O . GLN A 1 88 ? -16.241 7.161 11.645 1.00 96.75 88 GLN A O 1
ATOM 695 N N . LEU A 1 89 ? -14.566 7.592 13.088 1.00 96.94 89 LEU A N 1
ATOM 696 C CA . LEU A 1 89 ? -13.543 6.843 12.351 1.00 96.94 89 LEU A CA 1
ATOM 697 C C . LEU A 1 89 ? -13.879 5.355 12.243 1.00 96.94 89 LEU A C 1
ATOM 699 O O . LEU A 1 89 ? -13.695 4.748 11.194 1.00 96.94 89 LEU A O 1
ATOM 703 N N . TRP A 1 90 ? -14.397 4.753 13.313 1.00 96.31 90 TRP A N 1
ATOM 704 C CA . TRP A 1 90 ? -14.800 3.352 13.299 1.00 96.31 90 TRP A CA 1
ATOM 705 C C . TRP A 1 90 ? -15.973 3.117 12.346 1.00 96.31 90 TRP A C 1
ATOM 707 O O . TRP A 1 90 ? -15.967 2.154 11.581 1.00 96.31 90 TRP A O 1
ATOM 717 N N . LYS A 1 91 ? -16.956 4.024 12.335 1.00 96.38 91 LYS A N 1
ATOM 718 C CA . LYS A 1 91 ? -18.073 3.974 11.388 1.00 96.38 91 LYS A CA 1
ATOM 719 C C . LYS A 1 91 ? -17.596 4.102 9.939 1.00 96.38 91 LYS A C 1
ATOM 721 O O . LYS A 1 91 ? -18.092 3.382 9.074 1.00 96.38 91 LYS A O 1
ATOM 726 N N . GLU A 1 92 ? -16.646 4.994 9.674 1.00 96.69 92 GLU A N 1
ATOM 727 C CA . GLU A 1 92 ? -16.029 5.143 8.354 1.00 96.69 92 GLU A CA 1
ATOM 728 C C . GLU A 1 92 ? -15.278 3.872 7.946 1.00 96.69 92 GLU A C 1
ATOM 730 O O . GLU A 1 92 ? -15.565 3.317 6.891 1.00 96.69 92 GLU A O 1
ATOM 735 N N . ALA A 1 93 ? -14.436 3.326 8.827 1.00 95.25 93 ALA A N 1
ATOM 736 C CA . ALA A 1 93 ? -13.725 2.072 8.589 1.00 95.25 93 ALA A CA 1
ATOM 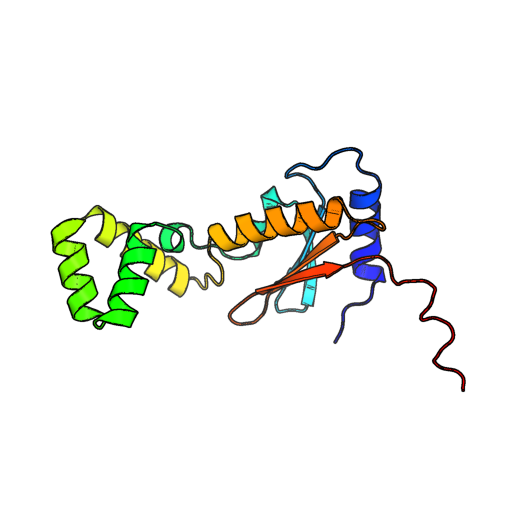737 C C . ALA A 1 93 ? -14.685 0.909 8.280 1.00 95.25 93 ALA A C 1
ATOM 739 O O . ALA A 1 93 ? -14.473 0.152 7.335 1.00 95.25 93 ALA A O 1
ATOM 740 N N . GLN A 1 94 ? -15.785 0.781 9.029 1.00 95.19 94 GLN A N 1
ATOM 741 C CA . GLN A 1 94 ? -16.816 -0.222 8.745 1.00 95.19 94 GLN A CA 1
ATOM 742 C C . GLN A 1 94 ? -17.480 -0.001 7.380 1.00 95.19 94 GLN A C 1
ATOM 744 O O . GLN A 1 94 ? -17.709 -0.966 6.652 1.00 95.19 94 GLN A O 1
ATOM 749 N N . SER A 1 95 ? -17.778 1.251 7.026 1.00 95.69 95 SER A N 1
ATOM 750 C CA . SER A 1 95 ? -18.329 1.606 5.716 1.00 95.69 95 SER A CA 1
ATOM 751 C C . SER A 1 95 ? -17.353 1.274 4.583 1.00 95.69 95 SER A C 1
ATOM 753 O O . SER A 1 95 ? -17.771 0.726 3.564 1.00 95.69 95 SER A O 1
ATOM 755 N N . ASP A 1 96 ? -16.063 1.561 4.747 1.00 94.00 96 ASP A N 1
ATOM 756 C CA . ASP A 1 96 ? -15.031 1.246 3.756 1.00 94.00 96 ASP A CA 1
ATOM 757 C C . ASP A 1 96 ? -14.924 -0.264 3.529 1.00 94.00 96 ASP A C 1
ATOM 759 O O . ASP A 1 96 ? -14.942 -0.728 2.387 1.00 94.00 96 ASP A O 1
ATOM 763 N N . LEU A 1 97 ? -14.903 -1.050 4.610 1.00 91.00 97 LEU A N 1
ATOM 764 C CA . LEU A 1 97 ? -14.887 -2.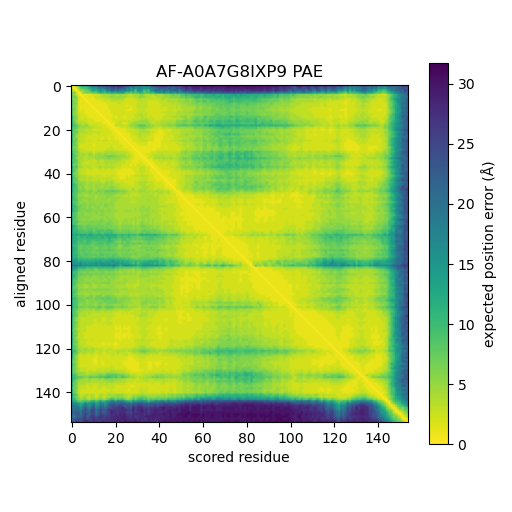513 4.535 1.00 91.00 97 LEU A CA 1
ATOM 765 C C . LEU A 1 97 ? -16.145 -3.061 3.842 1.00 91.00 97 LEU A C 1
ATOM 767 O O . LEU A 1 97 ? -16.047 -3.954 3.004 1.00 91.00 97 LEU A O 1
ATOM 771 N N . GLN A 1 98 ? -17.325 -2.499 4.126 1.00 92.19 98 GLN A N 1
ATOM 772 C CA . GLN A 1 98 ? -18.573 -2.869 3.442 1.00 92.19 98 GLN A CA 1
ATOM 773 C C . GLN A 1 98 ? -18.560 -2.518 1.949 1.00 92.19 98 GLN A C 1
ATOM 775 O O . GLN A 1 98 ? -19.159 -3.230 1.145 1.00 92.19 98 GLN A O 1
ATOM 780 N N . ARG A 1 99 ? -17.860 -1.445 1.565 1.00 89.25 99 ARG A N 1
ATOM 781 C CA . ARG A 1 99 ? -17.629 -1.056 0.164 1.00 89.25 99 ARG A CA 1
ATOM 782 C C . ARG A 1 99 ? -16.521 -1.873 -0.510 1.00 89.25 99 ARG A C 1
ATOM 784 O O . ARG A 1 99 ? -16.244 -1.660 -1.689 1.00 89.25 99 ARG A O 1
ATOM 791 N N . GLY A 1 100 ? -15.923 -2.824 0.207 1.00 87.94 100 GLY A N 1
ATOM 792 C CA . GLY A 1 100 ? -14.918 -3.737 -0.322 1.00 87.94 100 GLY A CA 1
ATOM 793 C C . GLY A 1 100 ? -13.509 -3.156 -0.332 1.00 87.94 100 GLY A C 1
ATOM 794 O O . GLY A 1 100 ? -12.748 -3.473 -1.245 1.00 87.94 100 GLY A O 1
ATOM 795 N N . ALA A 1 101 ? -13.171 -2.298 0.635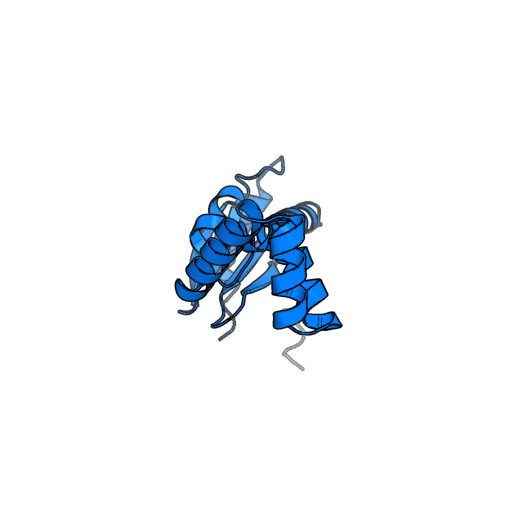 1.00 90.62 101 ALA A N 1
ATOM 796 C CA . ALA A 1 101 ? -11.780 -1.946 0.884 1.00 90.62 101 ALA A CA 1
ATOM 797 C C . ALA A 1 101 ? -10.987 -3.193 1.302 1.00 90.62 101 ALA A C 1
ATOM 799 O O . ALA A 1 101 ? -11.415 -3.938 2.186 1.00 90.62 101 ALA A O 1
ATOM 800 N N . ILE A 1 102 ? -9.842 -3.410 0.659 1.00 88.56 102 ILE A N 1
ATOM 801 C CA . ILE A 1 102 ? -8.977 -4.590 0.862 1.00 88.56 102 ILE A CA 1
ATOM 802 C C . ILE A 1 102 ? -7.577 -4.220 1.365 1.00 88.56 102 ILE A C 1
ATOM 804 O O . ILE A 1 102 ? -6.795 -5.094 1.717 1.00 88.56 102 ILE A O 1
ATOM 808 N N . THR A 1 103 ? -7.272 -2.924 1.411 1.00 92.12 103 THR A N 1
ATOM 809 C CA . THR A 1 103 ? -5.979 -2.369 1.815 1.00 92.12 103 THR A CA 1
ATOM 810 C C . THR A 1 103 ? -6.194 -1.099 2.635 1.00 92.12 103 THR A C 1
ATOM 812 O O . THR A 1 103 ? -7.247 -0.454 2.580 1.00 92.12 103 THR A O 1
ATOM 815 N N . THR A 1 104 ? -5.177 -0.716 3.391 1.00 93.56 104 THR A N 1
ATOM 816 C CA . THR A 1 104 ? -5.107 0.520 4.170 1.00 93.56 104 THR A CA 1
ATOM 817 C C . THR A 1 104 ? -4.158 1.525 3.515 1.00 93.56 104 THR A C 1
ATOM 819 O O . THR A 1 104 ? -3.459 1.203 2.552 1.00 93.56 104 THR A O 1
ATOM 822 N N . MET A 1 105 ? -4.146 2.769 3.996 1.00 93.75 105 MET A N 1
ATOM 823 C CA . MET A 1 105 ? -3.216 3.786 3.491 1.00 93.75 105 MET A CA 1
ATOM 824 C C . MET A 1 105 ? -1.761 3.469 3.869 1.00 93.75 105 MET A C 1
ATOM 826 O O . MET A 1 105 ? -0.849 3.827 3.128 1.00 93.75 105 MET A O 1
ATOM 830 N N . ASP A 1 106 ? -1.528 2.770 4.985 1.00 93.44 106 ASP A N 1
ATOM 831 C CA . ASP A 1 106 ? -0.179 2.335 5.372 1.00 93.44 106 ASP A CA 1
ATOM 832 C C . ASP A 1 106 ? 0.395 1.347 4.358 1.00 93.44 106 ASP A C 1
ATOM 834 O O . ASP A 1 106 ? 1.556 1.475 3.982 1.00 93.44 106 ASP A O 1
ATOM 838 N N . ASP A 1 107 ? -0.433 0.428 3.861 1.00 93.19 107 ASP A N 1
ATOM 839 C CA . ASP A 1 107 ? -0.028 -0.549 2.847 1.00 93.19 107 ASP A CA 1
ATOM 840 C C . ASP A 1 107 ? 0.354 0.151 1.529 1.00 93.19 107 ASP A C 1
ATOM 842 O O . ASP A 1 107 ? 1.314 -0.235 0.866 1.00 93.19 107 AS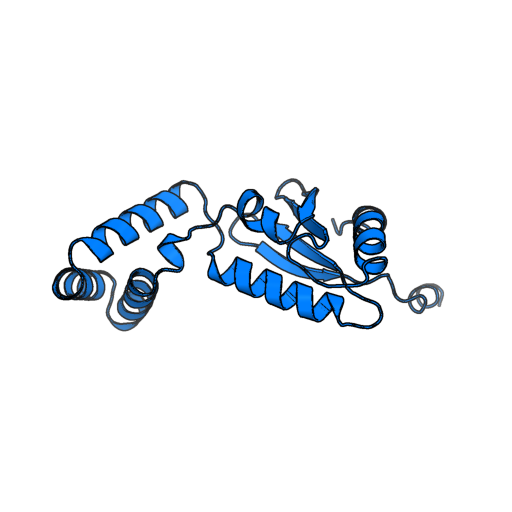P A O 1
ATOM 846 N N . VAL A 1 108 ? -0.335 1.243 1.161 1.00 93.62 108 VAL A N 1
ATOM 847 C CA . VAL A 1 108 ? 0.046 2.070 -0.001 1.00 93.62 108 VAL A CA 1
ATOM 848 C C . VAL A 1 108 ? 1.402 2.736 0.228 1.00 93.62 108 VAL A C 1
ATOM 850 O O . VAL A 1 108 ? 2.246 2.741 -0.667 1.00 93.62 108 VAL A O 1
ATOM 853 N N . VAL A 1 109 ? 1.640 3.285 1.422 1.00 94.06 109 VAL A N 1
ATOM 854 C CA . VAL A 1 109 ? 2.940 3.876 1.781 1.00 94.06 109 VAL A CA 1
ATOM 855 C C . VAL A 1 109 ? 4.046 2.818 1.739 1.00 94.06 109 VAL A C 1
ATOM 857 O O . VAL A 1 109 ? 5.129 3.080 1.210 1.00 94.06 109 VAL A O 1
ATOM 860 N N . GLU A 1 110 ? 3.775 1.612 2.232 1.00 94.75 110 GLU A N 1
ATOM 861 C CA . GLU A 1 110 ? 4.697 0.480 2.163 1.00 94.75 110 GLU A CA 1
ATOM 862 C C . GLU A 1 110 ? 4.963 0.039 0.716 1.00 94.75 110 GLU A C 1
ATOM 864 O O . GLU A 1 110 ? 6.115 -0.214 0.350 1.00 94.75 110 GLU A O 1
ATOM 869 N N . ALA A 1 111 ? 3.943 0.024 -0.144 1.00 95.19 111 ALA A N 1
ATOM 870 C CA . ALA A 1 111 ? 4.089 -0.268 -1.566 1.00 95.19 111 ALA A CA 1
ATOM 871 C C . ALA A 1 111 ? 4.966 0.779 -2.275 1.00 95.19 111 ALA A C 1
ATOM 873 O O . ALA A 1 111 ? 5.846 0.417 -3.056 1.00 95.19 111 ALA A O 1
ATOM 874 N N . VAL A 1 112 ? 4.809 2.069 -1.955 1.00 96.31 112 VAL A N 1
ATOM 875 C CA . VAL A 1 112 ? 5.676 3.146 -2.471 1.00 96.31 112 VAL A CA 1
ATOM 876 C C . VAL A 1 112 ? 7.121 2.968 -2.000 1.00 96.31 112 VAL A C 1
ATOM 878 O O . VAL A 1 112 ? 8.054 3.088 -2.799 1.00 96.31 112 VAL A O 1
ATOM 881 N N . ALA A 1 113 ? 7.330 2.642 -0.723 1.00 96.31 113 ALA A N 1
ATOM 882 C CA . ALA A 1 113 ? 8.663 2.357 -0.196 1.00 96.31 113 ALA A CA 1
ATOM 883 C C . ALA A 1 113 ? 9.289 1.120 -0.866 1.00 96.31 113 ALA A C 1
ATOM 885 O O . ALA A 1 113 ? 10.484 1.106 -1.160 1.00 96.31 113 ALA A O 1
ATOM 886 N N . THR A 1 114 ? 8.483 0.098 -1.156 1.00 96.69 114 THR A N 1
ATOM 887 C CA . THR A 1 114 ? 8.905 -1.107 -1.880 1.00 96.69 114 THR A CA 1
ATOM 888 C C . THR A 1 114 ? 9.271 -0.789 -3.328 1.00 96.69 114 THR A C 1
ATOM 890 O O . THR A 1 114 ? 10.326 -1.214 -3.793 1.00 96.69 114 THR A O 1
ATOM 893 N N . ALA A 1 115 ? 8.485 0.041 -4.016 1.00 96.69 115 ALA A N 1
ATOM 894 C CA . ALA A 1 115 ? 8.814 0.521 -5.356 1.00 96.69 115 ALA A CA 1
ATOM 895 C C . ALA A 1 115 ? 10.137 1.287 -5.386 1.00 96.69 115 ALA A C 1
ATOM 897 O O . ALA A 1 115 ? 10.921 1.117 -6.317 1.00 96.69 115 ALA A O 1
ATOM 898 N N . LYS A 1 116 ? 10.414 2.103 -4.359 1.00 97.12 116 LYS A N 1
ATOM 899 C CA . LYS A 1 116 ? 11.695 2.806 -4.241 1.00 97.12 116 LYS A CA 1
ATOM 900 C C . LYS A 1 116 ? 12.863 1.826 -4.155 1.00 97.12 116 LYS A C 1
ATOM 902 O O . LYS A 1 116 ? 13.843 2.008 -4.870 1.00 97.12 116 LYS A O 1
ATOM 907 N N . LYS A 1 117 ? 12.737 0.769 -3.343 1.00 95.94 117 LYS A N 1
ATOM 908 C CA . LYS A 1 117 ? 13.753 -0.294 -3.261 1.00 95.94 117 LYS A CA 1
ATOM 909 C C . LYS A 1 117 ? 14.000 -0.921 -4.635 1.00 95.94 117 LYS A C 1
ATOM 911 O O . LYS A 1 117 ? 15.139 -0.939 -5.073 1.00 95.94 117 LYS A O 1
ATOM 916 N N . GLY A 1 118 ? 12.943 -1.332 -5.342 1.00 95.19 118 GLY A N 1
ATOM 917 C CA . GLY A 1 118 ? 13.063 -1.913 -6.685 1.00 95.19 118 GLY A CA 1
ATOM 918 C C . GLY A 1 118 ? 13.652 -0.956 -7.726 1.00 95.19 118 GLY A C 1
ATOM 919 O O . GLY A 1 118 ? 14.443 -1.366 -8.570 1.00 95.19 118 GLY A O 1
ATOM 920 N N . TYR A 1 119 ? 13.329 0.336 -7.650 1.00 95.69 119 TYR A N 1
ATOM 921 C CA . TYR A 1 119 ? 13.904 1.355 -8.529 1.00 95.69 119 TYR A CA 1
ATOM 922 C C . TYR A 1 119 ? 15.415 1.539 -8.329 1.00 95.69 119 TYR A C 1
ATOM 924 O O . TYR A 1 119 ? 16.121 1.867 -9.282 1.00 95.69 119 TYR A O 1
ATOM 932 N N . ASP A 1 120 ? 15.906 1.357 -7.103 1.00 94.75 120 ASP A N 1
ATOM 933 C CA . ASP A 1 120 ? 17.325 1.501 -6.765 1.00 94.75 120 ASP A CA 1
ATOM 934 C C . ASP A 1 120 ? 18.138 0.211 -7.030 1.00 94.75 120 ASP A C 1
ATOM 936 O O . ASP A 1 120 ? 19.363 0.227 -6.905 1.00 94.75 120 ASP A O 1
ATOM 940 N N . GLU A 1 121 ? 17.489 -0.894 -7.419 1.00 93.94 121 GLU A N 1
ATOM 941 C CA . GLU A 1 121 ? 18.152 -2.147 -7.810 1.00 93.94 121 GLU A CA 1
ATOM 942 C C . GLU A 1 121 ? 18.779 -2.077 -9.219 1.00 93.94 121 GLU A C 1
ATOM 944 O O . GLU A 1 121 ? 18.447 -1.226 -10.047 1.00 93.94 121 GLU A O 1
ATOM 949 N N . SER A 1 122 ? 19.701 -3.006 -9.499 1.00 89.31 122 SER A N 1
ATOM 950 C CA . SER A 1 122 ? 20.322 -3.197 -10.814 1.00 89.31 122 SER A CA 1
ATOM 951 C C . SER A 1 122 ? 20.307 -4.689 -11.190 1.00 89.31 122 SER A C 1
ATOM 953 O O . SER A 1 122 ? 21.053 -5.448 -10.571 1.00 89.31 122 SER A O 1
ATOM 955 N N . PRO A 1 123 ? 19.523 -5.116 -12.198 1.00 89.50 123 PRO A N 1
ATOM 956 C CA . PRO A 1 123 ? 18.610 -4.290 -12.990 1.00 89.50 123 PRO A CA 1
ATOM 957 C C . PRO A 1 123 ? 17.470 -3.719 -12.133 1.00 89.50 123 PRO A C 1
ATOM 959 O O . PRO A 1 123 ? 17.063 -4.325 -11.142 1.00 89.50 123 PRO A O 1
ATOM 962 N N . ARG A 1 124 ? 16.949 -2.545 -12.520 1.00 94.19 124 ARG A N 1
ATOM 963 C CA . ARG A 1 124 ? 15.791 -1.944 -11.840 1.00 94.19 124 ARG A CA 1
ATOM 964 C C . ARG A 1 124 ? 14.605 -2.896 -11.894 1.00 94.19 124 ARG A C 1
ATOM 966 O O . ARG A 1 124 ? 14.415 -3.595 -12.888 1.00 94.19 124 ARG A O 1
ATOM 973 N N . ARG A 1 125 ? 13.756 -2.858 -10.873 1.00 95.00 125 ARG A N 1
ATOM 974 C CA . ARG A 1 125 ? 12.511 -3.627 -10.809 1.00 95.00 125 ARG A CA 1
ATOM 975 C C . ARG A 1 125 ? 11.303 -2.707 -10.719 1.00 95.00 125 ARG A C 1
ATOM 977 O O . ARG A 1 125 ? 11.324 -1.707 -10.004 1.00 95.00 125 ARG A O 1
ATOM 984 N N . ILE A 1 126 ? 10.248 -3.057 -11.449 1.00 95.19 126 ILE A N 1
ATOM 985 C CA . ILE A 1 126 ? 8.965 -2.359 -11.410 1.00 95.19 126 ILE A CA 1
ATOM 986 C C . ILE A 1 126 ? 8.067 -2.955 -10.327 1.00 95.19 126 ILE A C 1
ATOM 988 O O . ILE A 1 126 ? 8.048 -4.168 -10.112 1.00 95.19 126 ILE A O 1
ATOM 992 N N . LEU A 1 127 ? 7.313 -2.090 -9.649 1.00 96.81 127 LEU A N 1
ATOM 993 C CA . LEU A 1 127 ? 6.272 -2.506 -8.718 1.00 96.81 127 LEU A CA 1
ATOM 994 C C . LEU A 1 127 ? 5.058 -3.037 -9.489 1.00 96.81 127 LEU A C 1
ATOM 996 O O . LEU A 1 127 ? 4.494 -2.335 -10.334 1.00 96.81 127 LEU A O 1
ATOM 1000 N N . VAL A 1 128 ? 4.629 -4.245 -9.141 1.00 95.19 128 VAL A N 1
ATOM 1001 C CA . VAL A 1 128 ? 3.389 -4.863 -9.607 1.00 95.19 128 VAL A CA 1
ATOM 1002 C C . VAL A 1 128 ? 2.526 -5.179 -8.392 1.00 95.19 128 VAL A C 1
ATOM 1004 O O . VAL A 1 128 ? 2.996 -5.817 -7.454 1.00 95.19 128 VAL A O 1
ATOM 1007 N N . ILE A 1 129 ? 1.268 -4.745 -8.402 1.00 94.69 129 ILE A N 1
ATOM 1008 C CA . ILE A 1 129 ? 0.294 -5.083 -7.364 1.00 94.69 129 ILE A CA 1
ATOM 1009 C C . ILE A 1 129 ? -0.770 -5.991 -7.963 1.00 94.69 129 ILE A C 1
ATOM 1011 O O . ILE A 1 129 ? -1.510 -5.575 -8.850 1.00 94.69 129 ILE A O 1
ATOM 1015 N N . GLN A 1 130 ? -0.851 -7.225 -7.478 1.00 92.88 130 GLN A N 1
ATOM 1016 C CA . GLN A 1 130 ? -1.871 -8.185 -7.883 1.00 92.88 130 GLN A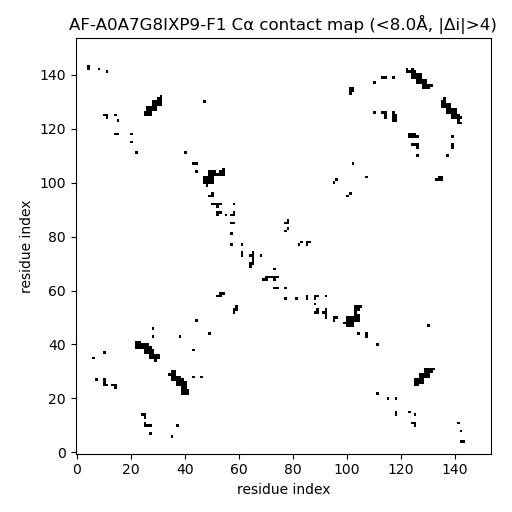 CA 1
ATOM 1017 C C . GLN A 1 130 ? -3.046 -8.092 -6.913 1.00 92.88 130 GLN A C 1
ATOM 1019 O O . GLN A 1 130 ? -2.902 -8.392 -5.733 1.00 92.88 130 GLN A O 1
ATOM 1024 N N . VAL A 1 131 ? -4.217 -7.692 -7.396 1.00 90.94 131 VAL A N 1
ATOM 1025 C CA . VAL A 1 131 ? -5.439 -7.630 -6.594 1.00 90.94 131 VAL A CA 1
ATOM 1026 C C . VAL A 1 131 ? -6.117 -8.995 -6.600 1.00 90.94 131 VAL A C 1
ATOM 1028 O O . VAL A 1 131 ? -6.577 -9.482 -7.633 1.00 90.94 131 VAL A O 1
ATOM 1031 N N . ASN A 1 132 ? -6.237 -9.592 -5.421 1.00 88.00 132 ASN A N 1
ATOM 1032 C CA . ASN A 1 132 ? -6.949 -10.843 -5.209 1.00 88.00 132 ASN A CA 1
ATOM 1033 C C . ASN A 1 132 ? -8.355 -10.565 -4.658 1.00 88.00 132 ASN A C 1
ATOM 1035 O O . ASN A 1 132 ? -8.799 -9.424 -4.525 1.00 88.00 132 ASN A O 1
ATOM 1039 N N . GLN A 1 133 ? -9.094 -11.624 -4.321 1.00 84.00 133 GLN A N 1
ATOM 1040 C CA . GLN A 1 133 ? -10.471 -11.502 -3.826 1.00 84.00 133 GLN A CA 1
ATOM 1041 C C . GLN A 1 133 ? -10.590 -10.770 -2.481 1.00 84.00 133 GLN A C 1
ATOM 1043 O O . GLN A 1 133 ? -11.639 -10.188 -2.209 1.00 84.00 133 GLN A O 1
ATOM 1048 N N . ARG A 1 134 ? -9.570 -10.853 -1.617 1.00 82.75 134 ARG A N 1
ATOM 1049 C CA . ARG A 1 134 ? -9.628 -10.351 -0.231 1.00 82.75 134 ARG A CA 1
ATOM 1050 C C . ARG A 1 134 ? -8.419 -9.518 0.192 1.00 82.75 134 ARG A C 1
ATOM 1052 O O . ARG A 1 134 ? -8.478 -8.904 1.249 1.00 82.75 134 ARG A O 1
ATOM 1059 N N . ASP A 1 135 ? -7.363 -9.521 -0.605 1.00 86.75 135 ASP A N 1
ATOM 1060 C CA . ASP A 1 135 ? -6.088 -8.863 -0.340 1.00 86.75 135 ASP A CA 1
ATOM 1061 C C . ASP A 1 135 ? -5.417 -8.478 -1.668 1.00 86.75 135 ASP A C 1
ATOM 1063 O O . ASP A 1 135 ? -6.009 -8.607 -2.747 1.00 86.75 135 ASP A O 1
ATOM 1067 N N . CYS A 1 136 ? -4.190 -7.973 -1.585 1.00 90.44 136 CYS A N 1
ATOM 1068 C CA . CYS A 1 136 ? -3.336 -7.764 -2.738 1.00 90.44 136 CYS A CA 1
ATOM 1069 C C . CYS A 1 136 ? -1.902 -8.208 -2.449 1.00 90.44 136 CYS A C 1
ATOM 1071 O O . CYS A 1 136 ? -1.390 -7.985 -1.351 1.00 90.44 136 CYS A O 1
ATOM 1073 N N . ASP A 1 137 ? -1.242 -8.770 -3.457 1.00 91.31 137 ASP A N 1
ATOM 1074 C CA . ASP A 1 137 ? 0.180 -9.087 -3.401 1.00 91.31 137 ASP A CA 1
ATOM 1075 C C . ASP A 1 137 ? 0.994 -7.926 -3.969 1.00 91.31 137 ASP A C 1
ATOM 1077 O O . ASP A 1 137 ? 0.688 -7.402 -5.042 1.00 91.31 137 ASP A O 1
ATOM 1081 N N . VAL A 1 138 ? 2.061 -7.546 -3.268 1.00 93.19 138 VAL A N 1
ATOM 1082 C CA . VAL A 1 138 ? 3.022 -6.534 -3.718 1.00 93.19 138 VAL A CA 1
ATOM 1083 C C . VAL A 1 138 ? 4.274 -7.243 -4.222 1.00 93.19 138 VAL A C 1
ATOM 1085 O O . VAL A 1 138 ? 4.960 -7.927 -3.464 1.00 93.19 138 VAL A O 1
ATOM 1088 N N . LEU A 1 139 ? 4.579 -7.084 -5.507 1.00 93.38 139 LEU A N 1
ATOM 1089 C CA . LEU A 1 139 ? 5.656 -7.784 -6.200 1.00 93.38 139 LEU A CA 1
ATOM 1090 C C . LEU A 1 139 ? 6.637 -6.783 -6.818 1.00 93.38 139 LEU A C 1
ATOM 1092 O O . LEU A 1 139 ? 6.238 -5.756 -7.368 1.00 93.38 139 LEU A O 1
ATOM 1096 N N . LEU A 1 140 ? 7.929 -7.106 -6.769 1.00 93.94 140 LEU A N 1
ATOM 1097 C CA . LEU A 1 140 ? 8.961 -6.432 -7.556 1.00 93.94 140 LEU A CA 1
ATOM 1098 C C . LEU A 1 140 ? 9.350 -7.335 -8.719 1.00 93.94 140 LEU A C 1
ATOM 1100 O O . LEU A 1 140 ? 9.812 -8.455 -8.509 1.00 93.94 140 LEU A O 1
ATOM 1104 N N . VAL A 1 141 ? 9.160 -6.845 -9.939 1.00 92.06 141 VAL A N 1
ATOM 1105 C CA . VAL A 1 141 ? 9.398 -7.611 -11.164 1.00 92.06 141 VAL A CA 1
ATOM 1106 C C . VAL A 1 141 ? 10.515 -6.943 -11.956 1.00 92.06 141 VAL A C 1
ATOM 1108 O O . VAL A 1 141 ? 10.440 -5.759 -12.280 1.00 92.06 141 VAL A O 1
ATOM 1111 N N . GLY A 1 142 ? 11.582 -7.690 -12.221 1.00 89.31 142 GLY A N 1
ATOM 1112 C CA . GLY A 1 142 ? 12.667 -7.283 -13.113 1.00 89.31 142 GLY A CA 1
ATOM 1113 C C . GLY A 1 142 ? 12.525 -7.928 -14.490 1.00 89.31 142 GLY A C 1
ATOM 1114 O O . GLY A 1 142 ? 11.678 -8.812 -14.650 1.00 89.31 142 GLY A O 1
ATOM 1115 N N . PRO A 1 143 ? 13.349 -7.507 -15.465 1.00 86.94 143 PRO A N 1
ATOM 1116 C CA . PRO A 1 143 ? 13.484 -8.253 -16.706 1.00 86.94 143 PRO A CA 1
ATOM 1117 C C . PRO A 1 143 ? 13.893 -9.696 -16.390 1.00 86.94 143 PRO A C 1
ATOM 1119 O O . PRO A 1 143 ? 14.586 -9.910 -15.391 1.00 86.94 143 PRO A O 1
ATOM 1122 N N . PRO A 1 144 ? 13.440 -10.681 -17.184 1.00 81.75 144 PRO A N 1
ATOM 1123 C CA . PRO A 1 144 ? 13.942 -12.039 -17.053 1.00 81.75 144 PRO A CA 1
ATOM 1124 C C . PRO A 1 144 ? 15.467 -12.009 -17.190 1.00 81.75 144 PRO A C 1
ATOM 1126 O O . PRO A 1 144 ? 15.994 -11.339 -18.078 1.00 81.75 144 PRO A O 1
ATOM 1129 N N . ASP A 1 145 ? 16.163 -12.694 -16.288 1.00 73.69 145 ASP A N 1
ATOM 1130 C CA . ASP A 1 145 ? 17.602 -12.883 -16.421 1.00 73.69 145 ASP A CA 1
ATOM 1131 C C . ASP A 1 145 ? 17.845 -13.747 -17.674 1.00 73.69 145 ASP A C 1
ATOM 1133 O O . ASP A 1 145 ? 17.193 -14.780 -17.852 1.00 73.69 145 ASP A O 1
ATOM 1137 N N . ASP A 1 146 ? 18.772 -13.340 -18.549 1.00 49.59 146 ASP A N 1
ATOM 1138 C CA . ASP A 1 146 ? 19.114 -14.080 -19.780 1.00 49.59 146 ASP A CA 1
ATOM 1139 C C . ASP A 1 146 ? 19.570 -15.538 -19.496 1.00 49.59 146 ASP A C 1
ATOM 1141 O O . ASP A 1 146 ? 19.543 -16.389 -20.390 1.00 49.59 146 ASP A O 1
ATOM 1145 N N . ASP A 1 147 ? 19.913 -15.863 -18.243 1.00 44.12 147 ASP A N 1
ATOM 1146 C CA . ASP A 1 147 ? 20.438 -17.162 -17.801 1.00 44.12 147 ASP A CA 1
ATOM 1147 C C . ASP A 1 147 ? 19.384 -18.288 -17.656 1.00 44.12 147 ASP A C 1
ATOM 1149 O O . ASP A 1 147 ? 19.754 -19.448 -17.465 1.00 44.12 147 ASP A O 1
ATOM 1153 N N . GLU A 1 148 ? 18.079 -18.018 -17.793 1.00 43.09 148 GLU A N 1
ATOM 1154 C CA . GLU A 1 148 ? 17.040 -19.075 -17.805 1.00 43.09 148 GLU A CA 1
ATOM 1155 C C . GLU A 1 148 ? 16.641 -19.551 -19.217 1.00 43.09 148 GLU A C 1
ATOM 1157 O O . GLU A 1 148 ? 1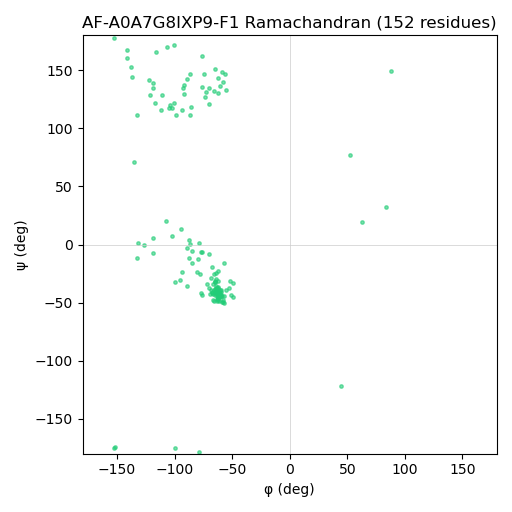5.651 -20.266 -19.385 1.00 43.09 148 GLU A O 1
ATOM 1162 N N . SER A 1 149 ? 17.420 -19.209 -20.247 1.00 38.59 149 SER A N 1
ATOM 1163 C CA . SER A 1 149 ? 17.173 -19.661 -21.625 1.00 38.59 149 SER A CA 1
ATOM 1164 C C . SER A 1 149 ? 17.806 -21.022 -21.988 1.00 38.59 149 SER A C 1
ATOM 1166 O O . SER A 1 149 ? 17.385 -21.623 -22.975 1.00 38.59 149 SER A O 1
ATOM 1168 N N . ASP A 1 150 ? 18.700 -21.579 -21.154 1.00 36.44 150 ASP A N 1
ATOM 1169 C CA . ASP A 1 150 ? 19.487 -22.788 -21.487 1.00 36.44 150 ASP A CA 1
ATOM 1170 C C . ASP A 1 150 ? 19.283 -24.026 -20.578 1.00 36.44 150 ASP A C 1
ATOM 1172 O O . ASP A 1 150 ? 19.945 -25.045 -20.774 1.00 36.44 150 ASP A O 1
ATOM 1176 N N . SER A 1 151 ? 18.350 -24.028 -19.613 1.00 36.03 151 SER A N 1
ATOM 1177 C CA . SER A 1 151 ? 18.151 -25.195 -18.715 1.00 36.03 151 SER A CA 1
ATOM 1178 C C . SER A 1 151 ? 16.946 -26.098 -19.029 1.00 36.03 151 SER A C 1
ATOM 1180 O O . SER A 1 151 ? 16.685 -27.046 -18.291 1.00 36.03 151 SER A O 1
ATOM 1182 N N . TRP A 1 152 ? 16.244 -25.877 -20.147 1.00 38.84 152 TRP A N 1
ATOM 1183 C CA . TRP A 1 152 ? 15.114 -26.721 -20.585 1.00 38.84 152 TRP A CA 1
ATOM 1184 C C . TRP A 1 152 ? 15.421 -27.607 -21.802 1.00 38.84 152 TRP A C 1
ATOM 1186 O O . TRP A 1 152 ? 14.503 -28.089 -22.460 1.00 38.84 152 TRP A O 1
ATOM 1196 N N . ASN A 1 153 ? 16.702 -27.860 -22.086 1.00 38.84 153 ASN A N 1
ATOM 1197 C CA . ASN A 1 153 ? 17.141 -28.880 -23.042 1.00 38.84 153 ASN A CA 1
ATOM 1198 C C . ASN A 1 153 ? 18.306 -29.708 -22.469 1.00 38.84 153 ASN A C 1
ATOM 1200 O O . ASN A 1 153 ? 19.441 -29.586 -22.927 1.00 38.84 153 ASN A O 1
ATOM 1204 N N . ALA A 1 154 ? 18.021 -30.558 -21.479 1.00 35.69 154 ALA A N 1
ATOM 1205 C CA . ALA A 1 154 ? 18.815 -31.751 -21.168 1.00 35.69 154 ALA A CA 1
ATOM 1206 C C . ALA A 1 154 ? 17.955 -32.803 -20.455 1.00 35.69 154 ALA A C 1
ATOM 1208 O O . ALA A 1 154 ? 17.311 -32.447 -19.443 1.00 35.69 154 ALA A O 1
#

Solvent-accessible surface area (backbone atoms only — not comparable to full-atom values): 8711 Å² total; per-residue (Å²): 131,85,82,59,66,81,80,48,45,70,50,39,54,56,47,66,72,50,92,73,91,57,56,78,40,50,30,38,37,28,42,78,85,67,48,81,42,85,47,24,57,71,47,46,64,78,73,56,38,54,22,62,38,56,52,32,70,64,45,46,50,40,55,53,36,21,73,76,64,37,57,68,60,21,49,54,53,44,45,74,76,45,36,68,64,43,52,52,39,46,50,47,30,53,50,33,48,75,73,58,34,48,42,34,47,58,55,51,53,50,49,50,54,49,31,51,53,25,55,74,39,89,77,48,20,32,33,37,35,41,36,53,98,74,42,64,49,84,42,75,48,55,77,82,66,80,81,74,76,72,78,87,79,128

pLDDT: mean 88.84, std 14.11, range [35.69, 97.12]

Foldseek 3Di:
DDDDVVLCVVLLVVQQPDPDDDQQRWAWEQEQVRDTDTDGLVCVCVPQLAQQLCVDPLNVQLVVCCVVPNNVVSVVVSCVPPNPVSVVSVVSVVVSVVVPRQYYVVVSVVLSVVQVVQSPDVVRWHWYWYHHNRHIDTDTHDPPDPVVPPPPPD

Radius of gyration: 19.74 Å; Cα contacts (8 Å, |Δi|>4): 207; chains: 1; bounding box: 39×43×50 Å

Sequence (154 aa):
MKRNWSDIEPHWLRLSNRTAFDLSAECVVIDQQNEVMQTTLSGLSTHLRVSSAMSSPLVKQFIALAKERGAEKAMHKMLMNSGEEFAQLWKEAQSDLQRGAITTMDDVVEAVATAKKGYDESPRRILVIQVNQRDCDVLLVGPPDDDESDSWNA

Mean predicted aligned error: 6.61 Å